Protein AF-A0A7X9KME1-F1 (afdb_monomer_lite)

Secondary structure (DSSP, 8-state):
-HHHHHHHHHHHHHHHHHHHHHHHTT----SSSTTS-TTS--EEE--STT-HHHHHHHHHHHHHHSTTPPEEEEE-SSTTHHHHHHHHHHHHHHTT--EEEEE-

Sequence (104 aa):
MASELHGADAVSALTASLQPAFDRVGARLVASVEAANTSLPMAVLVLTGGTERAVLAAWSARQQFLPGEPLLLLTHAGHNSLPAALEALARLQRDGANGRIVMV

pLDDT: mean 87.33, std 10.72, range [44.34, 96.38]

Foldseek 3Di:
DVVVVVLVVQQVVVCVVCVVVCVVVVHDDDPALVRDDPVDADEAEQRAPPCLVVLVVSVVVNCVVPPQRAYEYEAEPDHCRVVRVVVNVVVVVVVVHHYDYDYD

Structure (mmCIF, N/CA/C/O backbone):
data_AF-A0A7X9KME1-F1
#
_entry.id   AF-A0A7X9KME1-F1
#
loop_
_atom_site.group_PDB
_atom_site.id
_atom_site.type_symbol
_atom_site.label_atom_id
_atom_site.label_alt_id
_atom_site.label_comp_id
_atom_site.label_asym_id
_atom_site.label_entity_id
_atom_site.label_seq_id
_atom_site.pdbx_PDB_ins_code
_atom_site.Cartn_x
_atom_site.Cartn_y
_atom_site.Cartn_z
_atom_si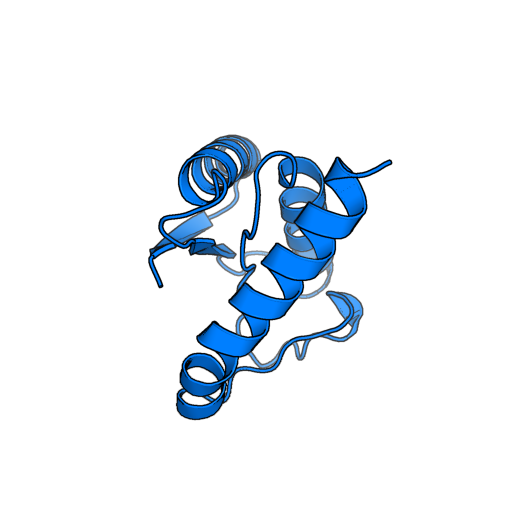te.occupancy
_atom_site.B_iso_or_equiv
_atom_site.auth_seq_id
_atom_site.auth_comp_id
_atom_site.auth_asym_id
_atom_site.auth_atom_id
_atom_site.pdbx_PDB_model_num
ATOM 1 N N . MET A 1 1 ? 19.462 16.616 -11.194 1.00 44.34 1 MET A N 1
ATOM 2 C CA . MET A 1 1 ? 18.332 16.529 -12.147 1.00 44.34 1 MET A CA 1
ATOM 3 C C . MET A 1 1 ? 18.246 15.194 -12.898 1.00 44.34 1 MET A C 1
ATOM 5 O O . MET A 1 1 ? 17.149 14.830 -13.280 1.00 44.34 1 MET A O 1
ATOM 9 N N . ALA A 1 2 ? 19.326 14.414 -13.066 1.00 48.69 2 ALA A N 1
ATOM 10 C CA . ALA A 1 2 ? 19.230 13.084 -13.696 1.00 48.69 2 ALA A CA 1
ATOM 11 C C . ALA A 1 2 ? 18.527 12.016 -12.822 1.00 48.69 2 ALA A C 1
ATOM 13 O O . ALA A 1 2 ? 17.883 11.118 -13.348 1.00 48.69 2 ALA A O 1
ATOM 14 N N . SER A 1 3 ? 18.618 12.125 -11.489 1.00 53.31 3 SER A N 1
ATOM 15 C CA . SER A 1 3 ? 18.112 11.099 -10.559 1.00 53.31 3 SER A CA 1
ATOM 16 C C . SER A 1 3 ? 16.584 11.059 -10.414 1.00 53.31 3 SER A C 1
ATOM 18 O O . SER A 1 3 ? 16.042 10.000 -10.122 1.00 53.31 3 SER A O 1
ATOM 20 N N . GLU A 1 4 ? 15.887 12.184 -10.598 1.00 54.19 4 GLU A N 1
ATOM 21 C CA . GLU A 1 4 ? 14.422 12.263 -10.448 1.00 54.19 4 GLU A CA 1
ATOM 22 C C . GLU A 1 4 ? 13.699 11.716 -11.683 1.00 54.19 4 GLU A C 1
ATOM 24 O O . GLU A 1 4 ? 12.746 10.954 -11.548 1.00 54.19 4 GLU A O 1
ATOM 29 N N . LEU A 1 5 ? 14.211 12.028 -12.880 1.00 54.47 5 LEU A N 1
ATOM 30 C CA . LEU A 1 5 ? 13.736 11.454 -14.144 1.00 54.47 5 LEU A CA 1
ATOM 31 C C . LEU A 1 5 ? 13.961 9.937 -14.171 1.00 54.47 5 LEU A C 1
ATOM 33 O O . LEU A 1 5 ? 13.040 9.185 -14.466 1.00 54.47 5 LEU A O 1
ATOM 37 N N . HIS A 1 6 ? 15.147 9.480 -13.751 1.00 56.31 6 HIS A N 1
ATOM 38 C CA . HIS A 1 6 ? 15.447 8.049 -13.675 1.00 56.31 6 HIS A CA 1
ATOM 39 C C . HIS A 1 6 ? 14.553 7.313 -12.662 1.00 56.31 6 HIS A C 1
ATOM 41 O O . HIS A 1 6 ? 14.155 6.176 -12.901 1.00 56.31 6 HIS A O 1
ATOM 47 N N . GLY A 1 7 ? 14.194 7.969 -11.553 1.00 62.28 7 GLY A N 1
ATOM 48 C CA . GLY A 1 7 ? 13.237 7.439 -10.583 1.00 62.28 7 GLY A CA 1
ATOM 49 C C . GLY A 1 7 ? 11.816 7.338 -11.143 1.00 62.28 7 GLY A C 1
ATOM 50 O O . GLY A 1 7 ? 11.168 6.310 -10.965 1.00 62.28 7 GLY A O 1
ATOM 51 N N . ALA A 1 8 ? 11.345 8.364 -11.858 1.00 68.19 8 ALA A N 1
ATOM 52 C CA . ALA A 1 8 ? 10.020 8.368 -12.481 1.00 68.19 8 ALA A CA 1
ATOM 53 C C . ALA A 1 8 ? 9.891 7.306 -13.587 1.00 68.19 8 ALA A C 1
ATOM 55 O O . ALA A 1 8 ? 8.893 6.583 -13.634 1.00 68.19 8 ALA A O 1
ATOM 56 N N . ASP A 1 9 ? 10.920 7.152 -14.422 1.00 71.38 9 ASP A N 1
ATOM 57 C CA . ASP A 1 9 ? 10.953 6.142 -15.482 1.00 71.38 9 ASP A CA 1
ATOM 58 C C . ASP A 1 9 ? 10.997 4.721 -14.904 1.00 71.38 9 ASP A C 1
ATOM 60 O O . ASP A 1 9 ? 10.256 3.843 -15.352 1.00 71.38 9 ASP A O 1
ATOM 64 N N . ALA A 1 10 ? 11.801 4.495 -13.858 1.00 70.62 10 ALA A N 1
ATOM 65 C CA . ALA A 1 10 ? 11.867 3.210 -13.164 1.00 70.62 10 ALA A CA 1
ATOM 66 C C . ALA A 1 10 ? 10.534 2.846 -12.487 1.00 70.62 10 ALA A C 1
ATOM 68 O O . ALA A 1 10 ? 10.090 1.698 -12.566 1.00 70.62 10 ALA A O 1
ATOM 69 N N . VAL A 1 11 ? 9.865 3.823 -11.866 1.00 73.75 11 VAL A N 1
ATOM 70 C CA . VAL A 1 11 ? 8.525 3.667 -11.280 1.00 73.75 11 VAL A CA 1
ATOM 71 C C . VAL A 1 11 ? 7.495 3.307 -12.348 1.00 73.75 11 VAL A C 1
ATOM 73 O O . VAL A 1 11 ? 6.704 2.380 -12.151 1.00 73.75 11 VAL A O 1
ATOM 76 N N . SER A 1 12 ? 7.508 4.008 -13.482 1.00 78.50 12 SER A N 1
ATOM 77 C CA . SER A 1 12 ? 6.568 3.770 -14.577 1.00 78.50 12 SER A CA 1
ATOM 78 C C . SER A 1 12 ? 6.771 2.384 -15.195 1.00 78.50 12 SER A C 1
ATOM 80 O O . SER A 1 12 ? 5.815 1.620 -15.334 1.00 78.50 12 SER A O 1
ATOM 82 N N . ALA A 1 13 ? 8.024 1.999 -15.459 1.00 81.31 13 ALA A N 1
ATOM 83 C CA . ALA A 1 13 ? 8.368 0.679 -15.984 1.00 81.31 13 ALA A CA 1
ATOM 84 C C . ALA A 1 13 ? 7.962 -0.455 -15.029 1.00 81.31 13 ALA A C 1
ATOM 86 O O . ALA A 1 13 ? 7.388 -1.458 -15.458 1.00 81.31 13 ALA A O 1
ATOM 87 N N . LEU A 1 14 ? 8.209 -0.291 -13.727 1.00 81.00 14 LEU A N 1
ATOM 88 C CA . LEU A 1 14 ? 7.819 -1.275 -12.722 1.00 81.00 14 LEU A CA 1
ATOM 89 C C . LEU A 1 14 ? 6.296 -1.397 -12.613 1.00 81.00 14 LEU A C 1
ATOM 91 O O . LEU A 1 14 ? 5.767 -2.507 -12.622 1.00 81.00 14 LEU A O 1
ATOM 95 N N . THR A 1 15 ? 5.586 -0.270 -12.572 1.00 81.69 15 THR A N 1
ATOM 96 C CA . THR A 1 15 ? 4.117 -0.256 -12.551 1.00 81.69 15 THR A CA 1
ATOM 97 C C . THR A 1 15 ? 3.551 -0.965 -13.782 1.00 81.69 15 THR A C 1
ATOM 99 O O . THR A 1 15 ? 2.695 -1.838 -13.646 1.00 81.69 15 THR A O 1
ATOM 102 N N . ALA A 1 16 ? 4.094 -0.682 -14.972 1.00 85.62 16 ALA A N 1
ATOM 103 C CA . ALA A 1 16 ? 3.710 -1.356 -16.210 1.00 85.62 16 ALA A CA 1
ATOM 104 C C . ALA A 1 16 ? 3.982 -2.870 -16.161 1.00 85.62 16 ALA A C 1
ATOM 106 O O . ALA A 1 16 ? 3.168 -3.655 -16.642 1.00 85.62 16 ALA A O 1
ATOM 107 N N . SER A 1 17 ? 5.089 -3.295 -15.542 1.00 85.31 17 SER A N 1
ATOM 108 C CA . SER A 1 17 ? 5.419 -4.720 -15.394 1.00 85.31 17 SER A CA 1
ATOM 109 C C . SER A 1 17 ? 4.469 -5.474 -14.453 1.00 85.31 17 SER A C 1
ATOM 111 O O . SER A 1 17 ? 4.211 -6.658 -14.665 1.00 85.31 17 SER A O 1
ATOM 113 N N . LEU A 1 18 ? 3.912 -4.792 -13.446 1.00 84.50 18 LEU A N 1
ATOM 114 C CA . LEU A 1 18 ? 2.969 -5.362 -12.478 1.00 84.50 18 LEU A CA 1
ATOM 115 C C . LEU A 1 18 ? 1.510 -5.302 -12.956 1.00 84.50 18 LEU A C 1
ATOM 117 O O . LEU A 1 18 ? 0.679 -6.079 -12.478 1.00 84.50 18 LEU A O 1
ATOM 121 N N . GLN A 1 19 ? 1.199 -4.445 -13.932 1.00 86.94 19 GLN A N 1
ATOM 122 C CA . GLN A 1 19 ? -0.150 -4.270 -14.477 1.00 86.94 19 GLN A CA 1
ATOM 123 C C . GLN A 1 19 ? -0.835 -5.597 -14.874 1.00 86.94 19 GLN A C 1
ATOM 125 O O . GLN A 1 19 ? -1.964 -5.817 -14.437 1.00 86.94 19 GLN A O 1
ATOM 130 N N . PRO A 1 20 ? -0.181 -6.555 -15.570 1.00 89.25 20 PRO A N 1
ATOM 131 C CA . PRO A 1 20 ? -0.819 -7.829 -15.916 1.00 89.25 20 PRO A CA 1
ATOM 132 C C . PRO A 1 20 ? -1.174 -8.695 -14.698 1.00 89.25 20 PRO A C 1
ATOM 134 O O . PRO A 1 20 ? -2.082 -9.528 -14.754 1.00 89.25 20 PRO A O 1
ATOM 137 N N . ALA A 1 21 ? -0.444 -8.562 -13.587 1.00 87.06 21 ALA A N 1
ATOM 138 C CA . ALA A 1 21 ? -0.790 -9.244 -12.344 1.00 87.06 21 ALA A CA 1
ATOM 139 C C . ALA A 1 21 ? -2.007 -8.585 -11.682 1.00 87.06 21 ALA A C 1
ATOM 141 O O . ALA A 1 21 ? -2.910 -9.298 -11.246 1.00 87.06 21 ALA A O 1
ATOM 142 N N . PHE A 1 22 ? -2.064 -7.251 -11.677 1.00 88.38 22 PHE A N 1
ATOM 143 C CA . PHE A 1 22 ? -3.192 -6.483 -11.149 1.00 88.38 22 PHE A CA 1
ATOM 144 C C . PHE A 1 22 ? -4.484 -6.723 -11.934 1.00 88.38 22 PHE A C 1
ATOM 146 O O . PHE A 1 22 ? -5.522 -6.976 -11.322 1.00 88.38 22 PHE A O 1
ATOM 153 N N . ASP A 1 23 ? -4.412 -6.767 -13.263 1.00 89.38 23 ASP A N 1
ATOM 154 C CA . ASP A 1 23 ? -5.574 -7.027 -14.117 1.00 89.38 23 ASP A CA 1
ATOM 155 C C . ASP A 1 23 ? -6.182 -8.411 -13.846 1.00 89.38 23 ASP A C 1
ATOM 157 O O . ASP A 1 23 ? -7.402 -8.552 -13.752 1.00 89.38 23 ASP A O 1
ATOM 161 N N . ARG A 1 24 ? -5.342 -9.438 -13.633 1.00 89.69 24 ARG A N 1
ATOM 162 C CA . ARG A 1 24 ? -5.802 -10.806 -13.327 1.00 89.69 24 ARG A CA 1
ATOM 163 C C . ARG A 1 24 ? -6.589 -10.910 -12.022 1.00 89.69 24 ARG A C 1
ATOM 165 O O . ARG A 1 24 ? -7.459 -11.769 -11.919 1.00 89.69 24 ARG A O 1
ATOM 172 N N . VAL A 1 25 ? -6.283 -10.067 -11.038 1.00 87.94 25 VAL A N 1
ATOM 173 C CA . VAL A 1 25 ? -6.989 -10.035 -9.745 1.00 87.94 25 VAL A CA 1
ATOM 174 C C . VAL A 1 25 ? -8.079 -8.959 -9.694 1.00 87.94 25 VAL A C 1
ATOM 176 O O . VAL A 1 25 ? -8.712 -8.778 -8.657 1.00 87.94 25 VAL A O 1
ATOM 179 N N . GLY A 1 26 ? -8.312 -8.242 -10.801 1.00 90.00 26 GLY A N 1
ATOM 180 C CA . GLY A 1 26 ? -9.283 -7.149 -10.874 1.00 90.00 26 GLY A CA 1
ATOM 181 C C . GLY A 1 26 ? -8.894 -5.917 -10.051 1.00 90.00 26 GLY A C 1
ATOM 182 O O . GLY A 1 26 ? -9.761 -5.106 -9.719 1.00 90.00 26 GLY A O 1
ATOM 183 N N . ALA A 1 27 ? -7.611 -5.773 -9.705 1.00 89.94 27 ALA A N 1
ATOM 184 C CA . ALA A 1 27 ? -7.115 -4.610 -8.988 1.00 89.94 27 ALA A CA 1
ATOM 185 C C . ALA A 1 27 ? -7.152 -3.372 -9.890 1.00 89.94 27 ALA A C 1
ATOM 187 O O . ALA A 1 27 ? -6.945 -3.440 -11.101 1.00 89.94 27 ALA A O 1
ATOM 188 N N . ARG A 1 28 ? -7.418 -2.217 -9.282 1.00 88.19 28 ARG A N 1
ATOM 189 C CA . ARG A 1 28 ? -7.455 -0.930 -9.974 1.00 88.19 28 ARG A CA 1
ATOM 190 C C . ARG A 1 28 ? -6.556 0.046 -9.244 1.00 88.19 28 ARG A C 1
ATOM 192 O O . ARG A 1 28 ? -6.731 0.261 -8.047 1.00 88.19 28 ARG A O 1
ATOM 199 N N . LEU A 1 29 ? -5.618 0.644 -9.972 1.00 87.75 29 LEU A N 1
ATOM 200 C CA . LEU A 1 29 ? -4.861 1.779 -9.462 1.00 87.75 29 LEU A CA 1
ATOM 201 C C . LEU A 1 29 ? -5.800 2.979 -9.336 1.00 87.75 29 LEU A C 1
ATOM 203 O O . LEU A 1 29 ? -6.615 3.247 -10.220 1.00 87.75 29 LEU A O 1
ATOM 207 N N . VAL A 1 30 ? -5.687 3.685 -8.219 1.00 89.75 30 VAL A N 1
ATOM 208 C CA . VAL A 1 30 ? -6.495 4.864 -7.906 1.00 89.75 30 VAL A CA 1
ATOM 209 C C . VAL A 1 30 ? -5.585 6.079 -7.806 1.00 89.75 30 VAL A C 1
ATOM 211 O O . VAL A 1 30 ? -4.454 5.976 -7.336 1.00 89.75 30 VAL A O 1
ATOM 214 N N . ALA A 1 31 ? -6.073 7.231 -8.265 1.00 85.50 31 ALA A N 1
ATOM 215 C CA . ALA A 1 31 ? -5.299 8.473 -8.250 1.00 85.50 31 ALA A CA 1
ATOM 216 C C . ALA A 1 31 ? -5.145 9.060 -6.836 1.00 85.50 31 ALA A C 1
ATOM 218 O O . ALA A 1 31 ? -4.199 9.798 -6.573 1.00 85.50 31 ALA A O 1
ATOM 219 N N . SER A 1 32 ? -6.071 8.738 -5.930 1.00 88.44 32 SER A N 1
ATOM 220 C CA . SER A 1 32 ? -6.026 9.133 -4.525 1.00 88.44 32 SER A CA 1
ATOM 221 C C . SER A 1 32 ? -6.829 8.158 -3.660 1.00 88.44 32 SER A C 1
ATOM 223 O O . SER A 1 32 ? -7.587 7.330 -4.177 1.00 88.44 32 SER A O 1
ATOM 225 N N . VAL A 1 33 ? -6.671 8.256 -2.340 1.00 91.06 33 VAL A N 1
ATOM 226 C CA . VAL A 1 33 ? -7.399 7.409 -1.381 1.00 91.06 33 VAL A CA 1
ATOM 227 C C . VAL A 1 33 ? -8.893 7.729 -1.372 1.00 91.06 33 VAL A C 1
ATOM 229 O O . VAL A 1 33 ? -9.714 6.827 -1.246 1.00 91.06 33 VAL A O 1
ATOM 232 N N . GLU A 1 34 ? -9.262 8.990 -1.570 1.00 89.69 34 GLU A N 1
ATOM 233 C CA . GLU A 1 34 ? -10.652 9.455 -1.616 1.00 89.69 34 GLU A CA 1
ATOM 234 C C . GLU A 1 34 ? -11.394 8.916 -2.846 1.00 89.69 34 GLU A C 1
ATOM 236 O O . GLU A 1 34 ? -12.601 8.696 -2.800 1.00 89.69 34 GLU A O 1
ATOM 2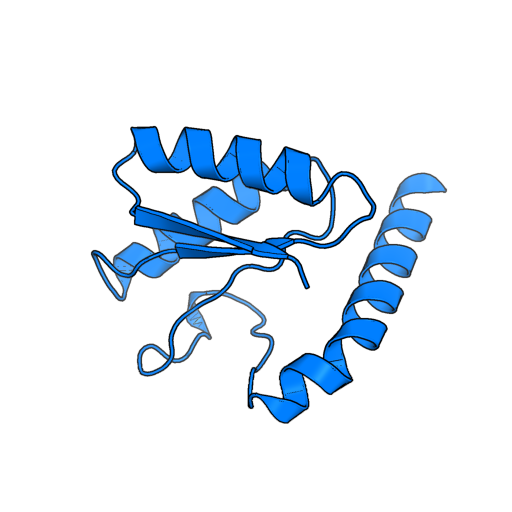41 N N . ALA A 1 35 ? -10.671 8.666 -3.942 1.00 89.50 35 ALA A N 1
ATOM 242 C CA . ALA A 1 35 ? -11.214 8.030 -5.138 1.00 89.50 35 ALA A CA 1
ATOM 243 C C . ALA A 1 35 ? -11.327 6.497 -5.006 1.00 89.50 35 ALA A C 1
ATOM 245 O O . ALA A 1 35 ? -11.870 5.840 -5.899 1.00 89.50 35 ALA A O 1
ATOM 246 N N . ALA A 1 36 ? -10.802 5.905 -3.927 1.00 90.12 36 ALA A N 1
ATOM 247 C CA . ALA A 1 36 ? -10.833 4.466 -3.726 1.00 90.12 36 ALA A CA 1
ATOM 248 C C . ALA A 1 36 ? -12.237 3.980 -3.353 1.00 90.12 36 ALA A C 1
ATOM 250 O O . ALA A 1 36 ? -12.886 4.495 -2.444 1.00 90.12 36 ALA A O 1
ATOM 251 N N . ASN A 1 37 ? -12.689 2.914 -4.014 1.00 89.19 37 ASN A N 1
ATOM 252 C CA . ASN A 1 37 ? -13.960 2.281 -3.688 1.00 89.19 37 ASN A CA 1
ATOM 253 C C . ASN A 1 37 ? -13.896 1.654 -2.282 1.00 89.19 37 ASN A C 1
ATOM 255 O O . ASN A 1 37 ? -13.089 0.764 -2.027 1.00 89.19 37 ASN A O 1
ATOM 259 N N . THR A 1 38 ? -14.757 2.097 -1.366 1.00 90.31 38 THR A N 1
ATOM 260 C CA . THR A 1 38 ? -14.822 1.600 0.020 1.00 90.31 38 THR A CA 1
ATOM 261 C C . THR A 1 38 ? -15.411 0.194 0.145 1.00 90.31 38 THR A C 1
ATOM 263 O O . THR A 1 38 ? -15.248 -0.442 1.178 1.00 90.31 38 THR A O 1
ATOM 266 N N . SER A 1 39 ? -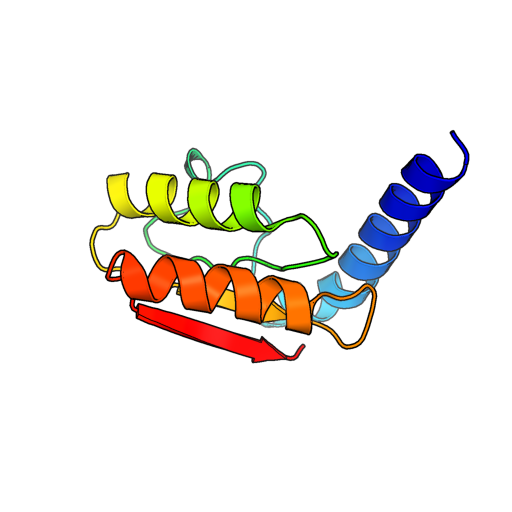16.042 -0.337 -0.905 1.00 90.56 39 SER A N 1
ATOM 267 C CA . SER A 1 39 ? -16.474 -1.744 -0.948 1.00 90.56 39 SER A CA 1
ATOM 268 C C . SER A 1 39 ? -15.358 -2.724 -1.332 1.00 90.56 39 SER A C 1
ATOM 270 O O . SER A 1 39 ? -15.575 -3.934 -1.302 1.00 90.56 39 SER A O 1
ATOM 272 N N . LEU A 1 40 ? -14.167 -2.224 -1.683 1.00 90.56 40 LEU A N 1
ATOM 273 C CA . LEU A 1 40 ? -12.993 -3.029 -2.012 1.00 90.56 40 LEU A CA 1
ATOM 274 C C . LEU A 1 40 ? -11.861 -2.762 -1.009 1.00 90.56 40 LEU A C 1
ATOM 276 O O . LEU A 1 40 ? -11.704 -1.615 -0.574 1.00 90.56 40 LEU A O 1
ATOM 280 N N . PRO A 1 41 ? -11.053 -3.785 -0.671 1.00 89.56 41 PRO A N 1
ATOM 281 C CA . PRO A 1 41 ? -9.886 -3.597 0.179 1.00 89.56 41 PRO A CA 1
ATOM 282 C C . PRO A 1 41 ? -8.841 -2.723 -0.519 1.00 89.56 41 PRO A C 1
ATOM 284 O O . PRO A 1 41 ? -8.620 -2.841 -1.728 1.00 89.56 41 PRO A O 1
ATOM 287 N N . MET A 1 42 ? -8.166 -1.873 0.252 1.00 92.38 42 MET A N 1
ATOM 288 C CA . MET A 1 42 ? -7.066 -1.050 -0.250 1.00 92.38 42 MET A CA 1
ATOM 289 C C . MET A 1 42 ? -5.708 -1.726 -0.017 1.00 92.38 42 MET A C 1
ATOM 291 O O . MET A 1 42 ? -5.414 -2.210 1.076 1.00 92.38 42 MET A O 1
ATOM 295 N N . ALA A 1 43 ? -4.846 -1.694 -1.034 1.00 93.50 43 ALA A N 1
ATOM 296 C CA . ALA A 1 43 ? -3.436 -2.050 -0.918 1.00 93.50 43 ALA A CA 1
ATOM 297 C C . ALA A 1 43 ? -2.561 -0.884 -1.394 1.00 93.50 43 ALA A C 1
ATOM 299 O O . ALA A 1 43 ? -2.920 -0.173 -2.332 1.00 93.50 43 ALA A O 1
ATOM 300 N N . VAL A 1 44 ? -1.411 -0.693 -0.751 1.00 93.88 44 VAL A N 1
ATOM 301 C CA . VAL A 1 44 ? -0.436 0.350 -1.087 1.00 93.88 44 VAL A CA 1
ATOM 302 C C . VAL A 1 44 ? 0.813 -0.314 -1.651 1.00 93.88 44 VAL A C 1
ATOM 304 O O . VAL A 1 44 ? 1.487 -1.072 -0.956 1.00 93.88 44 VAL A O 1
ATOM 307 N N . LEU A 1 45 ? 1.123 -0.032 -2.916 1.00 91.94 45 LEU A N 1
ATOM 308 C CA . LEU A 1 45 ? 2.351 -0.486 -3.563 1.00 91.94 45 LEU A CA 1
ATOM 309 C C . LEU A 1 45 ? 3.504 0.456 -3.212 1.00 91.94 45 LEU A C 1
ATOM 311 O O . LEU A 1 45 ? 3.504 1.627 -3.590 1.00 91.94 45 LEU A O 1
ATOM 315 N N . VAL A 1 46 ? 4.495 -0.064 -2.494 1.00 92.12 46 VAL A N 1
ATOM 316 C CA . VAL A 1 46 ? 5.706 0.671 -2.125 1.00 92.12 46 VAL A CA 1
ATOM 317 C C . VAL A 1 46 ? 6.732 0.485 -3.235 1.00 92.12 46 VAL A C 1
ATOM 319 O O . VAL A 1 46 ? 7.247 -0.613 -3.420 1.00 92.12 46 VAL A O 1
ATOM 322 N N . LEU A 1 47 ? 7.012 1.542 -3.994 1.00 86.56 47 LEU A N 1
ATOM 323 C CA . LEU A 1 47 ? 7.864 1.466 -5.188 1.00 86.56 47 LEU A CA 1
ATOM 324 C C . LEU A 1 47 ? 9.333 1.803 -4.916 1.00 86.56 47 LEU A C 1
ATOM 326 O O . LEU A 1 47 ? 10.222 1.302 -5.598 1.00 86.56 47 LEU A O 1
ATOM 330 N N . THR A 1 48 ? 9.604 2.682 -3.951 1.00 84.56 48 THR A N 1
ATOM 331 C CA . THR A 1 48 ? 10.962 3.146 -3.652 1.00 84.56 48 THR A CA 1
ATOM 332 C C . THR A 1 48 ? 11.135 3.461 -2.168 1.00 84.56 48 THR A C 1
ATOM 334 O O . THR A 1 48 ? 10.163 3.605 -1.431 1.00 84.56 48 THR A O 1
ATOM 337 N N . GLY A 1 49 ? 12.384 3.649 -1.740 1.00 81.94 49 GLY A N 1
ATOM 338 C CA . GLY A 1 49 ? 12.709 4.310 -0.473 1.00 81.94 49 GLY A CA 1
ATOM 339 C C . GLY A 1 49 ? 12.151 5.736 -0.366 1.00 81.94 49 GLY A C 1
ATOM 340 O O . GLY A 1 49 ? 11.872 6.384 -1.375 1.00 81.94 49 GLY A O 1
ATOM 341 N N . GLY A 1 50 ? 11.996 6.228 0.869 1.00 80.75 50 GLY A N 1
ATOM 342 C CA . GLY A 1 50 ? 11.532 7.594 1.153 1.00 80.75 50 GLY A CA 1
ATOM 343 C C . GLY A 1 50 ? 10.014 7.806 1.065 1.00 80.75 50 GLY A C 1
ATOM 344 O O . GLY A 1 50 ? 9.541 8.927 1.243 1.00 80.75 50 GLY A O 1
ATOM 345 N N . THR A 1 51 ? 9.228 6.751 0.834 1.00 85.62 51 THR A N 1
ATOM 346 C CA . THR A 1 51 ? 7.762 6.827 0.704 1.00 85.62 51 THR A CA 1
ATOM 347 C C . THR A 1 51 ? 7.010 6.710 2.032 1.00 85.62 51 THR A C 1
ATOM 349 O O . THR A 1 51 ? 5.781 6.706 2.026 1.00 85.62 51 THR A O 1
ATOM 352 N N . GLU A 1 52 ? 7.707 6.633 3.171 1.00 88.88 52 GLU A N 1
ATOM 353 C CA . GLU A 1 52 ? 7.106 6.418 4.499 1.00 88.88 52 GLU A CA 1
ATOM 354 C C . GLU A 1 52 ? 5.950 7.394 4.766 1.00 88.88 52 GLU A C 1
ATOM 356 O O . GLU A 1 52 ? 4.822 6.982 5.031 1.00 88.88 52 GLU A O 1
ATOM 361 N N . ARG A 1 53 ? 6.193 8.699 4.593 1.00 90.19 53 ARG A N 1
ATOM 362 C CA . ARG A 1 53 ? 5.173 9.736 4.814 1.00 90.19 53 ARG A CA 1
ATOM 363 C C . ARG A 1 53 ? 3.935 9.553 3.935 1.00 90.19 53 ARG A C 1
ATOM 365 O O . ARG A 1 53 ? 2.831 9.819 4.401 1.00 90.19 53 ARG A O 1
ATOM 372 N N . ALA A 1 54 ? 4.111 9.111 2.691 1.00 91.62 54 ALA A N 1
ATOM 373 C CA . ALA A 1 54 ? 3.004 8.881 1.767 1.00 91.62 54 ALA A CA 1
ATOM 374 C C . ALA A 1 54 ? 2.173 7.659 2.183 1.00 91.62 54 ALA A C 1
ATOM 376 O O . ALA A 1 54 ? 0.947 7.721 2.157 1.00 91.62 54 ALA A O 1
ATOM 377 N N . VAL A 1 55 ? 2.826 6.585 2.641 1.00 94.12 55 VAL A N 1
ATOM 378 C CA . VAL A 1 55 ? 2.149 5.390 3.168 1.00 94.12 55 VAL A CA 1
ATOM 379 C C . VAL A 1 55 ? 1.331 5.734 4.417 1.00 94.12 55 VAL A C 1
ATOM 381 O O . VAL A 1 55 ? 0.161 5.364 4.507 1.00 94.12 55 VAL A O 1
ATOM 384 N N . LEU A 1 56 ? 1.912 6.489 5.356 1.00 94.00 56 LEU A N 1
ATOM 385 C CA . LEU A 1 56 ? 1.216 6.939 6.565 1.00 94.00 56 LEU A CA 1
ATOM 386 C C . LEU A 1 56 ? 0.017 7.837 6.242 1.00 94.00 56 LEU A C 1
ATOM 388 O O . LEU A 1 56 ? -1.059 7.652 6.811 1.00 94.00 56 LEU A O 1
ATOM 392 N N . ALA A 1 57 ? 0.193 8.791 5.323 1.00 93.94 57 ALA A N 1
ATOM 393 C CA . ALA A 1 57 ? -0.882 9.674 4.884 1.00 93.94 57 ALA A CA 1
ATOM 394 C C . ALA A 1 57 ? -2.016 8.886 4.215 1.00 93.94 57 ALA A C 1
ATOM 396 O O . ALA A 1 57 ? -3.180 9.104 4.540 1.00 93.94 57 ALA A O 1
ATOM 397 N N . ALA A 1 58 ? -1.680 7.927 3.345 1.00 93.56 58 ALA A N 1
ATOM 398 C CA . ALA A 1 58 ? -2.666 7.088 2.676 1.00 93.56 58 ALA A CA 1
ATOM 399 C C . ALA A 1 58 ? -3.457 6.224 3.669 1.00 93.56 58 ALA A C 1
ATOM 401 O O . ALA A 1 58 ? -4.682 6.143 3.581 1.00 93.56 58 ALA A O 1
ATOM 402 N N . TRP A 1 59 ? -2.777 5.617 4.650 1.00 94.62 59 TRP A N 1
ATOM 403 C CA . TRP A 1 59 ? -3.443 4.869 5.715 1.00 94.62 59 TRP A CA 1
ATOM 404 C C . TRP A 1 59 ? -4.363 5.771 6.539 1.00 94.62 59 TRP A C 1
ATOM 406 O O . TRP A 1 59 ? -5.540 5.456 6.686 1.00 94.62 59 TRP A O 1
ATOM 416 N N . SER A 1 60 ? -3.865 6.914 7.021 1.00 94.25 60 SER A N 1
ATOM 417 C CA . SER A 1 60 ? -4.652 7.843 7.839 1.00 94.25 60 SER A CA 1
ATOM 418 C C . SER A 1 60 ? -5.892 8.352 7.100 1.00 94.25 60 SER A C 1
ATOM 420 O O . SER A 1 60 ? -6.980 8.326 7.672 1.00 94.25 60 SER A O 1
ATOM 422 N N . ALA A 1 61 ? -5.757 8.725 5.823 1.00 94.19 61 ALA A N 1
ATOM 423 C CA . ALA A 1 61 ? -6.885 9.113 4.980 1.00 94.19 61 ALA A CA 1
ATOM 424 C C . ALA A 1 61 ? -7.899 7.968 4.848 1.00 94.19 61 ALA A C 1
ATOM 426 O O . ALA A 1 61 ? -9.097 8.176 5.022 1.00 94.19 61 ALA A O 1
ATOM 427 N N . ARG A 1 62 ? -7.438 6.730 4.628 1.00 94.25 62 ARG A N 1
ATOM 428 C CA . ARG A 1 62 ? -8.336 5.577 4.490 1.00 94.25 62 ARG A CA 1
ATOM 429 C C . ARG A 1 62 ? -9.098 5.276 5.778 1.00 94.25 62 ARG A C 1
ATOM 431 O O . ARG A 1 62 ? -10.288 4.975 5.713 1.00 94.25 62 ARG A O 1
ATOM 438 N N . GLN A 1 63 ? -8.456 5.428 6.937 1.00 94.31 63 GLN A N 1
ATOM 439 C CA . GLN A 1 63 ? -9.106 5.248 8.239 1.00 94.31 63 GLN A CA 1
ATOM 440 C C . GLN A 1 63 ? -10.246 6.248 8.488 1.00 94.31 63 GLN A C 1
ATOM 442 O O . GLN A 1 63 ? -11.135 5.945 9.276 1.00 94.31 63 GLN A O 1
ATOM 447 N N . GLN A 1 64 ? -10.271 7.405 7.812 1.00 94.19 64 GLN A N 1
ATOM 448 C CA . GLN A 1 64 ? -11.407 8.335 7.895 1.00 94.19 64 GLN A CA 1
ATOM 449 C C . GLN A 1 64 ? -12.672 7.780 7.223 1.00 94.19 64 GLN A C 1
ATOM 451 O O . GLN A 1 64 ? -13.779 8.137 7.622 1.00 94.19 64 GLN A O 1
ATOM 456 N N . PHE A 1 65 ? -12.518 6.898 6.231 1.00 93.75 65 PHE A N 1
ATOM 457 C CA . PHE A 1 65 ? -13.631 6.268 5.517 1.00 93.75 65 PHE A CA 1
ATOM 458 C C . PHE A 1 65 ? -13.979 4.887 6.079 1.00 93.75 65 PHE A C 1
ATOM 460 O O . PHE A 1 65 ? -15.157 4.550 6.173 1.00 93.75 65 PHE A O 1
ATOM 467 N N . LEU A 1 66 ? -12.969 4.092 6.449 1.00 93.75 66 LEU A N 1
ATOM 468 C CA . LEU A 1 66 ? -13.121 2.737 6.989 1.00 93.75 66 LEU A CA 1
ATOM 469 C C . LEU A 1 66 ? -12.188 2.516 8.194 1.00 93.75 66 LEU A C 1
ATOM 471 O O . LEU A 1 66 ? -11.096 1.954 8.049 1.00 93.75 66 LEU A O 1
ATOM 475 N N . PRO A 1 67 ? -12.602 2.942 9.400 1.00 92.56 67 PRO A N 1
ATOM 476 C CA . PRO A 1 67 ? -11.836 2.703 10.616 1.00 92.56 67 PRO A CA 1
ATOM 477 C C . PRO A 1 67 ? -11.618 1.205 10.869 1.00 92.56 67 PRO A C 1
ATOM 479 O O . PRO A 1 67 ? -12.553 0.408 10.812 1.00 92.56 67 PRO A O 1
ATOM 482 N N . GLY A 1 68 ? -10.383 0.822 11.186 1.00 90.94 68 GLY A N 1
ATOM 483 C CA . GLY A 1 68 ? -9.995 -0.553 11.500 1.00 90.94 68 GLY A CA 1
ATOM 484 C C . GLY A 1 68 ? -9.699 -1.441 10.289 1.00 90.94 68 GLY A C 1
ATOM 485 O O . GLY A 1 68 ? -9.330 -2.600 10.482 1.00 90.94 68 GLY A O 1
ATOM 486 N N . GLU A 1 69 ? -9.816 -0.933 9.057 1.00 93.69 69 GLU A N 1
ATOM 487 C CA . GLU A 1 69 ? -9.442 -1.704 7.867 1.00 93.69 69 GLU A CA 1
ATOM 488 C C . GLU A 1 69 ? -7.941 -2.066 7.907 1.00 93.69 69 GLU A C 1
ATOM 490 O O . GLU A 1 69 ? -7.104 -1.176 8.115 1.00 93.69 69 GLU A O 1
ATOM 495 N N . PRO A 1 70 ? -7.573 -3.351 7.719 1.00 92.75 70 PRO A N 1
ATOM 496 C CA . PRO A 1 70 ? -6.176 -3.759 7.676 1.00 92.75 70 PRO A CA 1
ATOM 497 C C . PRO A 1 70 ? -5.419 -3.135 6.500 1.00 92.75 70 PRO A C 1
ATOM 499 O O . PRO A 1 70 ? -5.924 -3.079 5.381 1.00 92.75 70 PRO A O 1
ATOM 502 N N . LEU A 1 71 ? -4.168 -2.738 6.733 1.00 94.38 71 LEU A N 1
ATOM 503 C CA . LEU A 1 71 ? -3.295 -2.212 5.685 1.00 94.38 71 LEU A CA 1
ATOM 504 C C . LEU A 1 71 ? -2.542 -3.341 4.974 1.00 94.38 71 LEU A C 1
ATOM 506 O O . LEU A 1 71 ? -1.777 -4.080 5.597 1.00 94.38 71 LEU A O 1
ATOM 510 N N . LEU A 1 72 ? -2.679 -3.421 3.654 1.00 95.44 72 LEU A N 1
ATOM 511 C CA . LEU A 1 72 ? -1.835 -4.261 2.806 1.00 95.44 72 LEU A CA 1
ATOM 512 C C . LEU A 1 72 ? -0.743 -3.416 2.148 1.00 95.44 72 LEU A C 1
ATOM 514 O O . LEU A 1 72 ? -1.038 -2.487 1.401 1.00 95.44 72 LEU A O 1
ATOM 518 N N . LEU A 1 73 ? 0.517 -3.756 2.411 1.00 95.94 73 LEU A N 1
ATOM 519 C CA . LEU A 1 73 ? 1.686 -3.180 1.751 1.00 95.94 73 LEU A CA 1
ATOM 520 C C . LEU A 1 73 ? 2.218 -4.175 0.724 1.00 95.94 73 LEU A C 1
ATOM 522 O O . LEU A 1 73 ? 2.623 -5.280 1.083 1.00 95.94 73 LEU A O 1
ATOM 526 N N . LEU A 1 74 ? 2.225 -3.788 -0.546 1.00 93.88 74 LEU A N 1
ATOM 527 C CA . LEU A 1 74 ? 2.832 -4.574 -1.615 1.00 93.88 74 LEU A CA 1
ATOM 528 C C . LEU A 1 74 ? 4.265 -4.091 -1.830 1.00 93.88 74 LEU A C 1
ATOM 530 O O . LEU A 1 74 ? 4.512 -2.888 -1.925 1.00 93.88 74 LEU A O 1
ATOM 534 N N . THR A 1 75 ? 5.199 -5.030 -1.904 1.00 93.56 75 THR A N 1
ATOM 535 C CA . THR A 1 75 ? 6.634 -4.767 -2.070 1.00 93.56 75 THR A CA 1
ATOM 536 C C . THR A 1 75 ? 7.202 -5.570 -3.221 1.00 93.56 75 THR A C 1
ATOM 538 O O . THR A 1 75 ? 6.661 -6.613 -3.564 1.00 93.56 75 THR A O 1
ATOM 541 N N . HIS A 1 76 ? 8.316 -5.118 -3.781 1.00 89.00 76 HIS A N 1
ATOM 542 C CA . HIS A 1 76 ? 9.058 -5.837 -4.817 1.00 89.00 76 HIS A CA 1
ATOM 543 C C . HIS A 1 76 ? 10.550 -5.892 -4.453 1.00 89.00 76 HIS A C 1
ATOM 545 O O . HIS A 1 76 ? 11.014 -5.221 -3.530 1.00 89.00 76 HIS A O 1
ATOM 551 N N . ALA A 1 77 ? 11.334 -6.684 -5.188 1.00 85.75 77 ALA A N 1
ATOM 552 C CA . ALA A 1 77 ? 12.745 -6.939 -4.864 1.00 85.75 77 ALA A CA 1
ATOM 553 C C . ALA A 1 77 ? 13.697 -5.734 -5.058 1.00 85.75 77 ALA A C 1
ATOM 555 O O . ALA A 1 77 ? 14.862 -5.804 -4.677 1.00 85.75 77 ALA A O 1
ATOM 556 N N . GLY A 1 78 ? 13.234 -4.644 -5.675 1.00 84.56 78 GLY A N 1
ATOM 557 C CA . GLY A 1 78 ? 14.075 -3.528 -6.121 1.00 84.56 78 GLY A CA 1
ATOM 558 C C . GLY A 1 78 ? 13.886 -2.239 -5.322 1.00 84.56 78 GLY A C 1
ATOM 559 O O . GLY A 1 78 ? 12.995 -2.128 -4.484 1.00 84.56 78 GLY A O 1
ATOM 560 N N . HIS A 1 79 ? 14.721 -1.242 -5.624 1.00 83.38 79 HIS A N 1
ATOM 561 C CA . HIS A 1 79 ? 14.559 0.165 -5.219 1.00 83.38 79 HIS A CA 1
ATOM 562 C C . HIS A 1 79 ? 14.308 0.426 -3.720 1.00 83.38 79 HIS A C 1
ATOM 564 O O . HIS A 1 79 ? 13.705 1.433 -3.356 1.00 83.38 79 HIS A O 1
ATOM 570 N N . ASN A 1 80 ? 14.795 -0.446 -2.832 1.00 86.12 80 ASN A N 1
ATOM 571 C CA . ASN A 1 80 ? 14.564 -0.366 -1.384 1.00 86.12 80 ASN A CA 1
ATOM 572 C C . ASN A 1 80 ? 13.077 -0.425 -0.979 1.00 86.12 80 ASN A C 1
ATOM 574 O O . ASN A 1 80 ? 12.713 0.064 0.088 1.00 86.12 80 ASN A O 1
ATOM 578 N N . SER A 1 81 ? 12.229 -1.056 -1.797 1.00 90.75 81 SER A N 1
ATOM 579 C CA . SER A 1 81 ? 10.793 -1.203 -1.536 1.00 90.75 81 SER A CA 1
ATOM 580 C C . SER A 1 81 ? 10.495 -1.948 -0.232 1.00 90.75 81 SER A C 1
ATOM 582 O O . SER A 1 81 ? 9.759 -1.441 0.615 1.00 90.75 81 SER A O 1
ATOM 584 N N . LEU A 1 82 ? 11.111 -3.117 -0.021 1.00 93.50 82 LEU A N 1
ATOM 585 C CA . LEU A 1 82 ? 10.905 -3.896 1.203 1.00 93.50 82 LEU A CA 1
ATOM 586 C C . LEU A 1 82 ? 11.389 -3.160 2.470 1.00 93.50 82 LEU A C 1
ATOM 588 O O . LEU A 1 82 ? 10.591 -3.050 3.401 1.00 93.50 82 LEU A O 1
ATOM 592 N N . PRO A 1 83 ? 12.628 -2.624 2.538 1.00 93.44 83 PRO A N 1
ATOM 593 C CA . PRO A 1 83 ? 13.051 -1.798 3.670 1.00 93.44 83 PRO A CA 1
ATOM 594 C C . PRO A 1 83 ? 12.087 -0.643 3.963 1.00 93.44 83 PRO A C 1
ATOM 596 O O . PRO A 1 83 ? 11.666 -0.481 5.104 1.00 93.44 83 PRO A O 1
ATOM 599 N N . ALA A 1 84 ? 11.650 0.088 2.934 1.00 93.25 84 ALA A N 1
ATOM 600 C CA . ALA A 1 84 ? 10.719 1.202 3.096 1.00 93.25 84 ALA A CA 1
ATOM 601 C C . ALA A 1 84 ? 9.349 0.761 3.636 1.00 93.25 84 ALA A C 1
ATOM 603 O O . ALA A 1 84 ? 8.757 1.434 4.479 1.00 93.25 84 ALA A O 1
ATOM 604 N N . ALA A 1 85 ? 8.842 -0.388 3.183 1.00 95.19 85 ALA A N 1
ATOM 605 C CA . ALA A 1 85 ? 7.601 -0.952 3.698 1.00 95.19 85 ALA A CA 1
ATOM 606 C C . ALA A 1 85 ? 7.735 -1.433 5.148 1.00 95.19 85 ALA A C 1
ATOM 608 O O . ALA A 1 85 ? 6.797 -1.270 5.926 1.00 95.19 85 ALA A O 1
ATOM 609 N N . LEU A 1 86 ? 8.884 -2.000 5.526 1.00 95.56 86 LEU A N 1
ATOM 610 C CA . LEU A 1 86 ? 9.165 -2.401 6.906 1.00 95.56 86 LEU A CA 1
ATOM 611 C C . LEU A 1 86 ? 9.235 -1.187 7.838 1.00 95.56 86 LEU A C 1
ATOM 613 O O . LEU A 1 86 ? 8.623 -1.215 8.904 1.00 95.56 86 LEU A O 1
ATOM 617 N N . GLU A 1 87 ? 9.920 -0.119 7.425 1.00 94.75 87 GLU A N 1
ATOM 618 C CA . GLU A 1 87 ? 9.983 1.149 8.162 1.00 94.75 87 GLU A CA 1
ATOM 619 C C . GLU A 1 87 ? 8.580 1.741 8.363 1.00 94.75 87 GLU A C 1
ATOM 621 O O . GLU A 1 87 ? 8.167 1.998 9.499 1.00 94.75 87 GLU A O 1
ATOM 626 N N . ALA A 1 88 ? 7.800 1.852 7.281 1.00 95.44 88 ALA A N 1
ATOM 627 C CA . ALA A 1 88 ? 6.436 2.367 7.337 1.00 95.44 88 ALA A CA 1
ATOM 628 C C . ALA A 1 88 ? 5.513 1.498 8.206 1.00 95.44 88 ALA A C 1
ATOM 630 O O . ALA A 1 88 ? 4.757 2.028 9.023 1.00 95.44 88 ALA A O 1
ATOM 631 N N . LEU A 1 89 ? 5.582 0.167 8.077 1.00 96.06 89 LEU A N 1
ATOM 632 C CA . LEU A 1 89 ? 4.772 -0.747 8.883 1.00 96.06 89 LEU A CA 1
ATOM 633 C C . LEU A 1 89 ? 5.129 -0.653 10.367 1.00 96.06 89 LEU A C 1
ATOM 635 O O . LEU A 1 89 ? 4.228 -0.591 11.201 1.00 96.06 89 LEU A O 1
ATOM 639 N N . ALA A 1 90 ? 6.419 -0.616 10.705 1.00 95.44 90 ALA A N 1
ATOM 640 C CA . ALA A 1 90 ? 6.867 -0.499 12.088 1.00 95.44 90 ALA A CA 1
ATOM 641 C C . ALA A 1 90 ? 6.363 0.799 12.734 1.00 95.44 90 ALA A C 1
ATOM 643 O O . ALA A 1 90 ? 5.956 0.798 13.898 1.00 95.44 90 ALA A O 1
ATOM 644 N N . ARG A 1 91 ? 6.350 1.905 11.980 1.00 95.19 91 ARG A N 1
ATOM 645 C CA . ARG A 1 91 ? 5.786 3.173 12.443 1.00 95.19 91 ARG A CA 1
ATOM 646 C C . ARG A 1 91 ? 4.274 3.085 12.644 1.00 95.19 91 ARG A C 1
ATOM 648 O O . ARG A 1 91 ? 3.792 3.439 13.715 1.00 95.19 91 ARG A O 1
ATOM 655 N N . LEU A 1 92 ? 3.551 2.560 11.660 1.00 94.75 92 LEU A N 1
ATOM 656 C CA . LEU A 1 92 ? 2.094 2.424 11.694 1.00 94.75 92 LEU A CA 1
ATOM 657 C C . LEU A 1 92 ? 1.597 1.480 12.794 1.00 94.75 92 LEU A C 1
ATOM 659 O O . LEU A 1 92 ? 0.570 1.740 13.413 1.00 94.75 92 LEU A O 1
ATOM 663 N N . GLN A 1 93 ? 2.336 0.410 13.091 1.00 94.88 93 GLN A N 1
ATOM 664 C CA . GLN A 1 93 ? 2.018 -0.494 14.200 1.00 94.88 93 GLN A CA 1
ATOM 665 C C . GLN A 1 93 ? 2.072 0.213 15.559 1.00 94.88 93 GLN A C 1
ATOM 6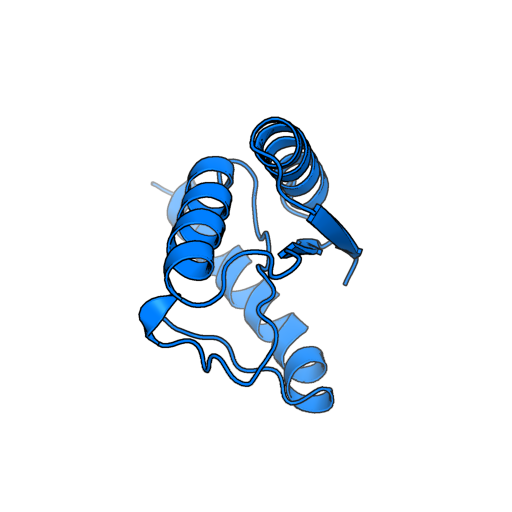67 O O . GLN A 1 93 ? 1.261 -0.093 16.432 1.00 94.88 93 GLN A O 1
ATOM 672 N N . ARG A 1 94 ? 2.975 1.189 15.742 1.00 93.38 94 ARG A N 1
ATOM 673 C CA . ARG A 1 94 ? 2.997 2.025 16.959 1.00 93.38 94 ARG A CA 1
ATOM 674 C C . ARG A 1 94 ? 1.763 2.918 17.071 1.00 93.38 94 ARG A C 1
ATOM 676 O O . ARG A 1 94 ? 1.355 3.230 18.184 1.00 93.38 94 ARG A O 1
ATOM 683 N N . ASP A 1 95 ? 1.164 3.270 15.939 1.00 89.62 95 ASP A N 1
ATOM 684 C CA . ASP A 1 95 ? -0.053 4.077 15.852 1.00 89.62 95 ASP A CA 1
ATOM 685 C C . ASP A 1 95 ? -1.331 3.199 15.833 1.00 89.62 95 ASP A C 1
ATOM 687 O O . ASP A 1 95 ? -2.434 3.694 15.611 1.00 89.62 95 ASP A O 1
ATOM 691 N N . GLY A 1 96 ? -1.199 1.889 16.092 1.00 90.94 96 GLY A N 1
ATOM 692 C CA . GLY A 1 96 ? -2.314 0.945 16.237 1.00 90.94 96 GLY A CA 1
ATOM 693 C C . GLY A 1 96 ? -2.778 0.271 14.942 1.00 90.94 96 GLY A C 1
ATOM 694 O O . GLY A 1 96 ? -3.777 -0.449 14.956 1.00 90.94 96 GLY A O 1
ATOM 695 N N . ALA A 1 97 ? -2.077 0.465 13.823 1.00 92.94 97 ALA A N 1
ATOM 696 C CA . ALA A 1 97 ? -2.450 -0.155 12.557 1.00 92.94 97 ALA A CA 1
ATOM 697 C C . ALA A 1 97 ? -2.226 -1.678 12.564 1.00 92.94 97 ALA A C 1
ATOM 699 O O . ALA A 1 97 ? -1.168 -2.175 12.959 1.00 92.94 97 ALA A O 1
ATOM 700 N N . ASN A 1 98 ? -3.185 -2.425 12.015 1.00 92.88 98 ASN A N 1
ATOM 701 C CA . ASN A 1 98 ? -3.001 -3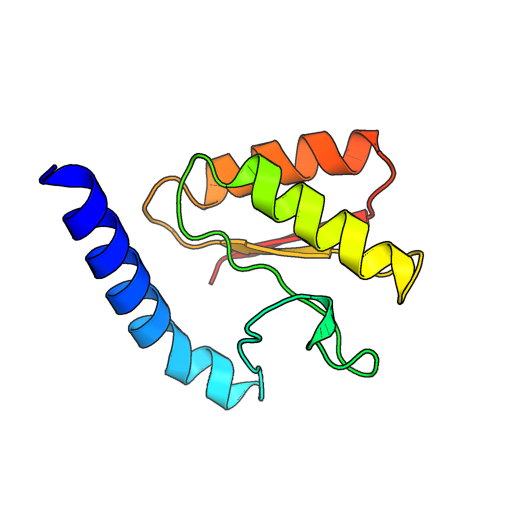.834 11.675 1.00 92.88 98 ASN A CA 1
ATOM 702 C C . ASN A 1 98 ? -2.581 -3.948 10.206 1.00 92.88 98 ASN A C 1
ATOM 704 O O . ASN A 1 98 ? -3.412 -3.801 9.313 1.00 92.88 98 ASN A O 1
ATOM 708 N N . GLY A 1 99 ? -1.292 -4.179 9.956 1.00 94.06 99 GLY A N 1
ATOM 709 C CA . GLY A 1 99 ? -0.746 -4.261 8.603 1.00 94.06 99 GLY A CA 1
ATOM 710 C C . GLY A 1 99 ? -0.121 -5.612 8.253 1.00 94.06 99 GLY A C 1
ATOM 711 O O . GLY A 1 99 ? 0.275 -6.390 9.131 1.00 94.06 99 GLY A O 1
ATOM 712 N N . ARG A 1 100 ? -0.016 -5.892 6.953 1.00 96.31 100 ARG A N 1
ATOM 713 C CA . ARG A 1 100 ? 0.708 -7.035 6.377 1.00 96.31 100 ARG A CA 1
ATOM 714 C C . ARG A 1 100 ? 1.503 -6.593 5.153 1.00 96.31 100 ARG A C 1
ATOM 716 O O . ARG A 1 100 ? 1.017 -5.791 4.362 1.00 96.31 100 ARG A O 1
ATOM 723 N N . ILE A 1 101 ? 2.704 -7.147 4.998 1.00 96.38 101 ILE A N 1
ATOM 724 C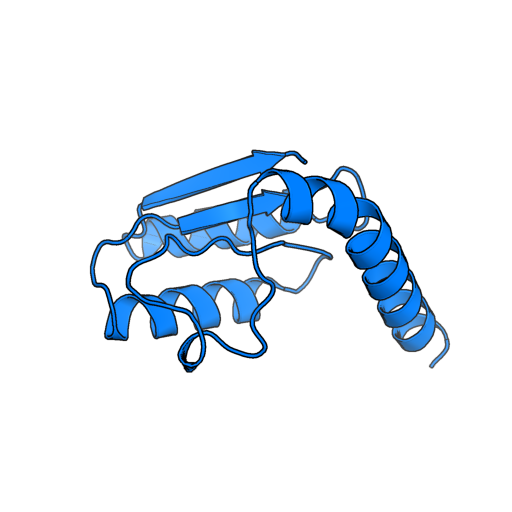 CA . ILE A 1 101 ? 3.524 -6.988 3.793 1.00 96.38 101 ILE A CA 1
ATOM 725 C C . ILE A 1 101 ? 3.352 -8.230 2.921 1.00 96.38 101 ILE A C 1
ATOM 727 O O . ILE A 1 101 ? 3.412 -9.353 3.421 1.00 96.38 101 ILE A O 1
ATOM 731 N N . VAL A 1 102 ? 3.158 -8.015 1.624 1.00 94.19 102 VAL A N 1
ATOM 732 C CA . VAL A 1 102 ? 3.152 -9.047 0.587 1.00 94.19 102 VAL A CA 1
ATOM 733 C C . VAL A 1 102 ? 4.222 -8.685 -0.437 1.00 94.19 102 VAL A C 1
ATOM 735 O O . VAL A 1 102 ? 4.332 -7.531 -0.852 1.00 94.19 102 VAL A O 1
ATOM 738 N N . MET A 1 103 ? 5.031 -9.663 -0.828 1.00 89.81 103 MET A N 1
ATOM 739 C CA . MET A 1 103 ? 6.017 -9.500 -1.893 1.00 89.81 103 MET A CA 1
ATOM 740 C C . MET A 1 103 ? 5.396 -9.940 -3.221 1.00 89.81 103 MET A C 1
ATOM 742 O O . MET A 1 103 ? 4.794 -11.014 -3.277 1.00 89.81 103 MET A O 1
ATOM 746 N N . VAL A 1 104 ? 5.514 -9.097 -4.247 1.00 84.62 104 VAL A N 1
ATOM 747 C CA . VAL A 1 104 ? 4.969 -9.295 -5.599 1.00 84.62 104 VAL A CA 1
ATOM 748 C C . VAL A 1 104 ? 6.058 -9.288 -6.662 1.00 84.62 104 VAL A C 1
ATOM 750 O O . VAL A 1 104 ? 7.108 -8.634 -6.448 1.00 84.62 104 VAL A O 1
#

Radius of gyration: 13.72 Å; chains: 1; bounding box: 36×27×33 Å